Protein AF-A0A662PL59-F1 (afdb_monomer_lite)

Foldseek 3Di:
DCVCLVVCCVPVVDDPCCSVVPVVVVVVVVVVVCCVVVVVVVCVVCVVVVVLVPDDPVVNVVVVVVD

Sequence (67 aa):
IAWWLDLVQAIAGLPPLFVWGWFAPFVMVNNAIVTAIVGPALAYVLYPPVKRWGLHWSDRVTFIEKS

pLDDT: mean 75.12, std 10.94, range [49.09, 92.69]

Radius of gyration: 20.74 Å; chains: 1; bounding box: 44×24×49 Å

Secondary structure (DSSP, 8-state):
--TTHHHHHHHH---HHHIIIIIHHHHHHHHHHHHHHHHHHHHHHHHHHHHHHHS-HHHHHHHHHT-

Structure (mmCIF, N/CA/C/O backbone):
data_AF-A0A662PL59-F1
#
_entry.id   AF-A0A662PL59-F1
#
loop_
_atom_site.group_PDB
_atom_site.id
_atom_site.type_symbol
_atom_site.label_atom_id
_atom_site.label_alt_id
_atom_site.label_comp_id
_atom_site.label_asym_id
_atom_site.label_entity_id
_atom_site.label_seq_id
_atom_site.pdbx_PDB_ins_code
_atom_site.Cartn_x
_atom_site.Cartn_y
_atom_site.Cartn_z
_atom_site.occupancy
_atom_site.B_iso_or_equiv
_atom_site.auth_seq_id
_atom_site.auth_comp_id
_atom_site.auth_asym_id
_atom_site.auth_atom_id
_atom_site.pdbx_PDB_model_num
ATOM 1 N N . ILE A 1 1 ? -0.927 -6.991 -9.135 1.00 59.50 1 ILE A N 1
ATOM 2 C CA . ILE A 1 1 ? -1.313 -5.621 -9.561 1.00 59.50 1 ILE A CA 1
ATOM 3 C C . ILE A 1 1 ? -0.502 -5.108 -10.761 1.00 59.50 1 ILE A C 1
ATOM 5 O O . ILE A 1 1 ? -0.993 -4.237 -11.451 1.00 59.50 1 ILE A O 1
ATOM 9 N N . ALA A 1 2 ? 0.699 -5.638 -11.038 1.00 61.59 2 ALA A N 1
ATOM 10 C CA . ALA A 1 2 ? 1.638 -5.069 -12.014 1.00 61.59 2 ALA A CA 1
ATOM 11 C C . ALA A 1 2 ? 1.553 -5.630 -13.451 1.00 61.59 2 ALA A C 1
ATOM 13 O O . ALA A 1 2 ? 2.202 -5.103 -14.336 1.00 61.59 2 ALA A O 1
ATOM 14 N N . TRP A 1 3 ? 0.745 -6.663 -13.706 1.00 70.25 3 TRP A N 1
ATOM 15 C CA . TRP A 1 3 ? 0.650 -7.351 -15.007 1.00 70.25 3 TRP A CA 1
ATOM 16 C C . TRP A 1 3 ? 0.193 -6.458 -16.176 1.00 70.25 3 TRP A C 1
ATOM 18 O O . TRP A 1 3 ? 0.454 -6.763 -17.331 1.00 70.25 3 TRP A O 1
ATOM 28 N N . TRP A 1 4 ? -0.480 -5.338 -15.899 1.00 70.69 4 TRP A N 1
ATOM 29 C CA . TRP A 1 4 ? -0.851 -4.367 -16.931 1.00 70.69 4 TRP A CA 1
ATOM 30 C C . TRP A 1 4 ? 0.331 -3.492 -17.379 1.00 70.69 4 TRP A C 1
ATOM 32 O O . TRP A 1 4 ? 0.250 -2.870 -18.434 1.00 70.69 4 TRP A O 1
ATOM 42 N N . LEU A 1 5 ? 1.433 -3.434 -16.619 1.00 68.00 5 LEU A N 1
ATOM 43 C CA . LEU A 1 5 ? 2.625 -2.663 -16.991 1.00 68.00 5 LEU A CA 1
ATOM 44 C C . LEU A 1 5 ? 3.306 -3.233 -18.240 1.00 68.00 5 LEU A C 1
ATOM 46 O O . LEU A 1 5 ? 3.857 -2.472 -19.032 1.00 68.00 5 LEU A O 1
ATOM 50 N N . ASP A 1 6 ? 3.171 -4.538 -18.477 1.00 68.19 6 ASP A N 1
ATOM 51 C CA . ASP A 1 6 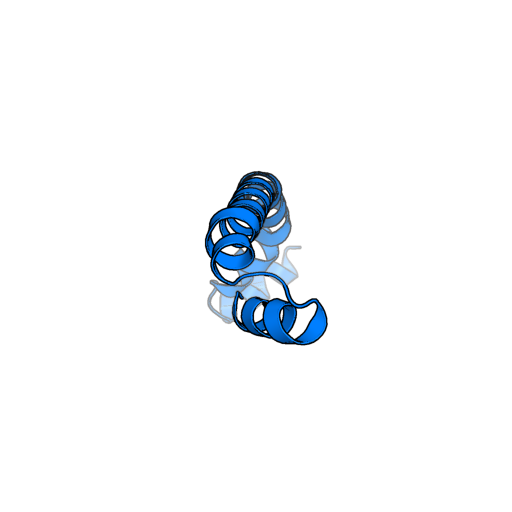? 3.634 -5.188 -19.707 1.00 68.19 6 ASP A CA 1
ATOM 52 C C . ASP A 1 6 ? 2.832 -4.730 -20.940 1.00 68.19 6 ASP A C 1
ATOM 54 O O . ASP A 1 6 ? 3.359 -4.659 -22.050 1.00 68.19 6 ASP A O 1
ATOM 58 N N . LEU A 1 7 ? 1.570 -4.321 -20.757 1.00 71.62 7 LEU A N 1
ATOM 59 C CA . LEU A 1 7 ? 0.750 -3.749 -21.831 1.00 71.62 7 LEU A CA 1
ATOM 60 C C . LEU A 1 7 ? 1.155 -2.306 -22.164 1.00 71.62 7 LEU A C 1
ATOM 62 O O . LEU A 1 7 ? 0.982 -1.873 -23.300 1.00 71.62 7 LEU A O 1
ATOM 66 N N . VAL A 1 8 ? 1.738 -1.562 -21.218 1.00 66.06 8 VAL A N 1
ATOM 67 C CA . VAL A 1 8 ? 2.223 -0.186 -21.456 1.00 66.06 8 VAL A CA 1
ATOM 68 C C . VAL A 1 8 ? 3.390 -0.183 -22.441 1.00 66.06 8 VAL A C 1
ATOM 70 O O . VAL A 1 8 ? 3.479 0.708 -23.287 1.00 66.06 8 VAL A O 1
ATOM 73 N N . GLN A 1 9 ? 4.241 -1.211 -22.391 1.00 63.44 9 GLN A N 1
ATOM 74 C CA . GLN A 1 9 ? 5.282 -1.424 -23.393 1.00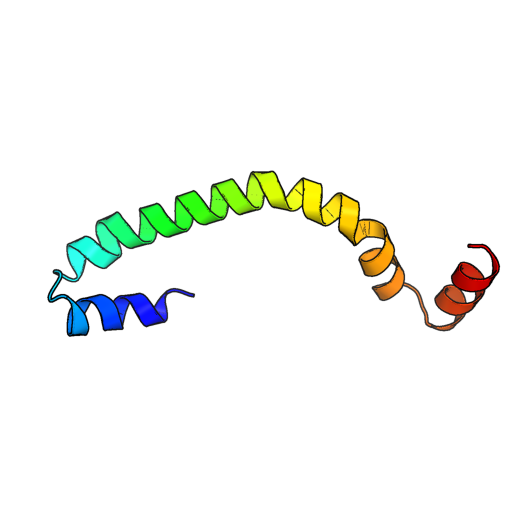 63.44 9 GLN A CA 1
ATOM 75 C C . GLN A 1 9 ? 4.675 -1.619 -24.793 1.00 63.44 9 GLN A C 1
ATOM 77 O O . GLN A 1 9 ? 5.167 -1.038 -25.757 1.00 63.44 9 GLN A O 1
ATOM 82 N N . ALA A 1 10 ? 3.590 -2.392 -24.904 1.00 65.19 10 ALA A N 1
ATOM 83 C CA . ALA A 1 10 ? 2.934 -2.678 -26.180 1.00 65.19 10 ALA A CA 1
ATOM 84 C C . ALA A 1 10 ? 2.140 -1.483 -26.744 1.00 65.19 10 ALA A C 1
ATOM 86 O O . ALA A 1 10 ? 2.098 -1.297 -27.957 1.00 65.19 10 ALA A O 1
ATOM 87 N N . ILE A 1 11 ? 1.518 -0.672 -25.883 1.00 67.94 11 ILE A N 1
ATOM 88 C CA . ILE A 1 11 ? 0.617 0.420 -26.295 1.00 67.94 11 ILE A CA 1
ATOM 89 C C . ILE A 1 11 ? 1.375 1.732 -26.524 1.00 67.94 11 ILE A C 1
ATOM 91 O O . ILE A 1 11 ? 1.053 2.476 -27.447 1.00 67.94 11 ILE A O 1
ATOM 95 N N . ALA A 1 12 ? 2.370 2.031 -25.688 1.00 69.31 12 ALA A N 1
ATOM 96 C CA . ALA A 1 12 ? 3.069 3.314 -25.700 1.00 69.31 12 ALA A CA 1
ATOM 97 C C . ALA A 1 12 ? 4.554 3.197 -26.099 1.00 69.31 12 ALA A C 1
ATOM 99 O O . ALA A 1 12 ? 5.256 4.205 -26.142 1.00 69.31 12 ALA A O 1
ATOM 100 N N . GLY A 1 13 ? 5.041 1.985 -26.403 1.00 68.12 13 GLY A N 1
ATOM 101 C CA . GLY A 1 13 ? 6.393 1.752 -26.922 1.00 68.12 13 GLY A CA 1
ATOM 102 C C . GLY A 1 13 ? 7.520 2.075 -25.936 1.00 68.12 13 GLY A C 1
ATOM 103 O O . GLY A 1 13 ? 8.665 2.245 -26.353 1.00 68.12 13 GLY A O 1
ATOM 104 N N . LEU A 1 14 ? 7.219 2.200 -24.638 1.00 73.81 14 LEU A N 1
ATOM 105 C CA . LEU A 1 14 ? 8.227 2.580 -23.651 1.00 73.81 14 LEU A CA 1
ATOM 106 C C . LEU A 1 14 ? 9.217 1.435 -23.384 1.00 73.81 14 LEU A C 1
ATOM 108 O O . LEU A 1 14 ? 8.798 0.282 -23.251 1.00 73.81 14 LEU A O 1
ATOM 112 N N . PRO A 1 15 ? 10.521 1.740 -23.230 1.00 80.56 15 PRO A N 1
ATOM 113 C CA . PRO A 1 15 ? 11.527 0.742 -22.893 1.00 80.56 15 PRO A CA 1
ATOM 114 C C . PRO A 1 15 ? 11.186 -0.009 -21.593 1.00 80.56 15 PRO A C 1
ATOM 116 O O . PRO A 1 15 ? 10.854 0.639 -20.593 1.00 80.56 15 PRO A O 1
ATOM 119 N N . PRO A 1 16 ? 11.364 -1.344 -21.539 1.00 74.75 16 PRO A N 1
ATOM 120 C CA . PRO A 1 16 ? 11.058 -2.150 -20.352 1.00 74.75 16 PRO A CA 1
ATOM 121 C C . PRO A 1 16 ? 11.776 -1.660 -19.092 1.00 74.75 16 PRO A C 1
ATOM 123 O O . PRO A 1 16 ? 11.202 -1.633 -18.007 1.00 74.75 16 PRO A O 1
ATOM 126 N N . LEU A 1 17 ? 13.028 -1.216 -19.246 1.00 78.81 17 LEU A N 1
ATOM 127 C CA . LEU A 1 17 ? 13.848 -0.707 -18.147 1.00 78.81 17 LEU A CA 1
ATOM 128 C C . LEU A 1 17 ? 13.295 0.589 -17.546 1.00 78.81 17 LEU A C 1
ATOM 130 O O . LEU A 1 17 ? 13.448 0.815 -16.352 1.00 78.81 17 LEU A O 1
ATOM 134 N N . PHE A 1 18 ? 12.626 1.426 -18.339 1.00 80.25 18 PHE A N 1
ATOM 135 C CA . PHE A 1 18 ? 11.994 2.640 -17.828 1.00 80.25 18 PHE A CA 1
ATOM 136 C C . PHE A 1 18 ? 10.715 2.308 -17.047 1.00 80.25 18 PHE A C 1
ATOM 138 O O . PHE A 1 18 ? 10.498 2.814 -15.943 1.00 80.25 18 PHE A O 1
ATOM 145 N N . VAL A 1 19 ? 9.892 1.405 -17.588 1.00 79.88 19 VAL A N 1
ATOM 146 C CA . VAL A 1 19 ? 8.632 0.983 -16.961 1.00 79.88 19 VAL A CA 1
ATOM 147 C C . VAL A 1 19 ? 8.897 0.268 -15.634 1.00 79.88 19 VAL A C 1
ATOM 149 O O . VAL A 1 19 ? 8.341 0.644 -14.604 1.00 79.88 19 VAL A O 1
ATOM 152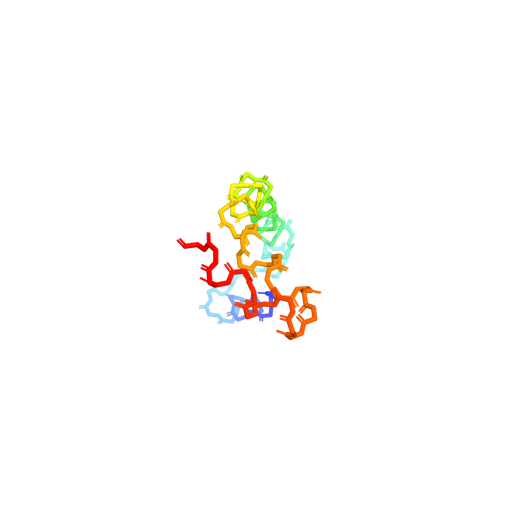 N N . TRP A 1 20 ? 9.790 -0.719 -15.631 1.00 79.75 20 TRP A N 1
ATOM 153 C CA . TRP A 1 20 ? 10.074 -1.524 -14.443 1.00 79.75 20 TRP A CA 1
ATOM 154 C C . TRP A 1 20 ? 11.101 -0.890 -13.499 1.00 79.75 20 TRP A C 1
ATOM 156 O O . TRP A 1 20 ? 11.033 -1.120 -12.295 1.00 79.75 20 TRP A O 1
ATOM 166 N N . GLY A 1 21 ? 12.031 -0.079 -14.010 1.00 80.12 21 GLY A N 1
ATOM 167 C CA . GLY A 1 21 ? 13.091 0.537 -13.207 1.00 80.12 21 GLY A CA 1
ATOM 168 C C . GLY A 1 21 ? 12.701 1.856 -12.541 1.00 80.12 21 GLY A C 1
ATOM 169 O O . GLY A 1 21 ? 13.241 2.179 -11.487 1.00 80.12 21 GLY A O 1
ATOM 170 N N . TRP A 1 22 ? 11.760 2.610 -13.115 1.00 80.25 22 TRP A N 1
ATOM 171 C CA . TRP A 1 22 ? 11.344 3.910 -12.575 1.00 80.25 22 TRP A CA 1
ATOM 172 C C . TRP A 1 22 ? 9.855 3.957 -12.241 1.00 80.25 22 TRP A C 1
ATOM 174 O O . TRP A 1 22 ? 9.469 4.252 -11.108 1.00 80.25 22 TRP A O 1
ATOM 184 N N . PHE A 1 23 ? 9.004 3.629 -13.212 1.00 82.81 23 PHE A N 1
ATOM 185 C CA . PHE A 1 23 ? 7.565 3.819 -13.065 1.00 82.81 23 PHE A CA 1
ATOM 186 C C . PHE A 1 23 ? 6.934 2.832 -12.069 1.00 82.81 23 PHE A C 1
ATOM 188 O O . PHE A 1 23 ? 6.160 3.245 -11.205 1.00 82.81 23 PHE A O 1
ATOM 195 N N . ALA A 1 24 ? 7.307 1.551 -12.111 1.00 82.88 24 ALA A N 1
ATOM 196 C CA . ALA A 1 24 ? 6.803 0.555 -11.167 1.00 82.88 24 ALA A CA 1
ATOM 197 C C . ALA A 1 24 ? 7.187 0.866 -9.700 1.00 82.88 24 ALA A C 1
ATOM 199 O O . ALA A 1 24 ? 6.286 0.868 -8.856 1.00 82.88 24 ALA A O 1
ATOM 200 N N . PRO A 1 25 ? 8.450 1.211 -9.364 1.00 85.12 25 PRO A N 1
ATOM 201 C CA . PRO A 1 25 ? 8.808 1.676 -8.024 1.00 85.12 25 PRO A CA 1
ATOM 202 C C . PRO A 1 25 ? 8.043 2.929 -7.596 1.00 85.12 25 PRO A C 1
ATOM 204 O O . PRO A 1 25 ? 7.556 2.982 -6.470 1.00 85.12 25 PRO A O 1
ATOM 207 N N . PHE A 1 26 ? 7.876 3.909 -8.489 1.00 85.50 26 PHE A N 1
ATOM 208 C CA . PHE A 1 26 ? 7.118 5.128 -8.199 1.00 85.50 26 PHE A CA 1
ATOM 209 C C . PHE A 1 26 ? 5.662 4.821 -7.817 1.00 85.50 26 PHE A C 1
ATOM 211 O O . PHE A 1 26 ? 5.171 5.297 -6.791 1.00 85.50 26 PHE A O 1
ATOM 218 N N . VAL A 1 27 ? 4.988 3.970 -8.595 1.00 85.56 27 VAL A N 1
ATOM 219 C CA . VAL A 1 27 ? 3.605 3.551 -8.324 1.00 85.56 27 VAL A CA 1
ATOM 220 C C . VAL A 1 27 ? 3.517 2.750 -7.022 1.00 85.56 27 VAL A C 1
ATOM 222 O O . VAL A 1 27 ? 2.596 2.971 -6.233 1.00 85.56 27 VAL A O 1
ATOM 225 N N . MET A 1 28 ? 4.472 1.851 -6.770 1.00 88.25 28 MET A N 1
ATOM 226 C CA . MET A 1 28 ? 4.531 1.047 -5.543 1.00 88.25 28 MET A CA 1
ATOM 227 C C . MET A 1 28 ? 4.723 1.921 -4.302 1.00 88.25 28 MET A C 1
ATOM 229 O O . MET A 1 28 ? 3.982 1.769 -3.334 1.00 88.25 28 MET A O 1
ATOM 233 N N . VAL A 1 29 ? 5.666 2.865 -4.334 1.00 90.88 29 VAL A N 1
ATOM 234 C CA . VAL A 1 29 ? 5.922 3.799 -3.227 1.00 90.88 29 VAL A CA 1
ATOM 235 C C . VAL A 1 29 ? 4.713 4.696 -2.988 1.00 90.88 29 VAL A C 1
ATOM 237 O O . VAL A 1 29 ? 4.293 4.855 -1.845 1.00 90.88 29 VAL A O 1
ATOM 240 N N . ASN A 1 30 ? 4.103 5.231 -4.047 1.00 89.75 30 ASN A N 1
ATOM 241 C CA . ASN A 1 30 ? 2.897 6.042 -3.913 1.00 89.75 30 ASN A CA 1
ATOM 242 C C . ASN A 1 30 ? 1.754 5.248 -3.258 1.00 89.75 30 ASN A C 1
ATOM 244 O O . ASN A 1 30 ? 1.182 5.706 -2.271 1.00 89.75 30 ASN A O 1
ATOM 248 N N . ASN A 1 31 ? 1.478 4.032 -3.734 1.00 88.00 31 ASN A N 1
ATOM 249 C CA . ASN A 1 31 ? 0.441 3.183 -3.147 1.00 88.00 31 ASN A CA 1
ATOM 250 C C . ASN A 1 31 ? 0.773 2.765 -1.713 1.00 88.00 31 ASN A C 1
ATOM 252 O O . ASN A 1 31 ? -0.131 2.704 -0.882 1.00 88.00 31 ASN A O 1
ATOM 256 N N . ALA A 1 32 ? 2.045 2.513 -1.396 1.00 89.38 32 ALA A N 1
ATOM 257 C CA . ALA A 1 32 ? 2.475 2.209 -0.036 1.00 89.38 32 ALA A CA 1
ATOM 258 C C . ALA A 1 32 ? 2.230 3.398 0.904 1.00 89.38 32 ALA A C 1
ATOM 260 O O . ALA A 1 32 ? 1.668 3.207 1.979 1.00 89.38 32 ALA A O 1
ATOM 261 N N . ILE A 1 33 ? 2.568 4.622 0.486 1.00 92.69 33 ILE A N 1
ATOM 262 C CA . ILE A 1 33 ? 2.320 5.844 1.267 1.00 92.69 33 ILE A CA 1
ATOM 263 C C . ILE A 1 33 ? 0.818 6.065 1.457 1.00 92.69 33 ILE A C 1
ATOM 265 O O . ILE A 1 33 ? 0.361 6.271 2.581 1.00 92.69 33 ILE A O 1
ATOM 269 N N . VAL A 1 34 ? 0.033 5.974 0.381 1.00 91.38 34 VAL A N 1
ATOM 270 C CA . VAL A 1 34 ? -1.428 6.119 0.450 1.00 91.38 34 VAL A CA 1
ATOM 271 C C . VAL A 1 34 ? -2.024 5.064 1.378 1.00 91.38 34 VAL A C 1
ATOM 273 O O . VAL A 1 34 ? -2.826 5.400 2.241 1.00 91.38 34 VAL A O 1
ATOM 276 N N . THR A 1 35 ? -1.589 3.810 1.278 1.00 88.81 35 THR A N 1
ATOM 277 C CA . THR A 1 35 ? -2.049 2.731 2.165 1.00 88.81 35 THR A CA 1
ATOM 278 C C . THR A 1 35 ? -1.619 2.966 3.611 1.00 88.81 35 THR A C 1
ATOM 280 O O . THR A 1 35 ? -2.397 2.702 4.518 1.00 88.81 35 THR A O 1
ATOM 283 N N . ALA A 1 36 ? -0.422 3.498 3.857 1.00 90.62 36 ALA A N 1
ATOM 284 C CA . ALA A 1 36 ? 0.047 3.797 5.208 1.00 90.62 36 ALA A CA 1
ATOM 285 C C . ALA A 1 36 ? -0.740 4.942 5.868 1.00 90.62 36 ALA A C 1
ATOM 287 O O . ALA A 1 36 ? -0.948 4.915 7.077 1.00 90.62 36 ALA A O 1
ATOM 288 N N . ILE A 1 37 ? -1.199 5.927 5.090 1.00 92.19 37 ILE A N 1
ATOM 289 C CA . ILE A 1 37 ? -1.981 7.068 5.591 1.00 92.19 37 ILE A CA 1
ATOM 290 C C . ILE A 1 37 ? -3.466 6.710 5.706 1.00 92.19 37 ILE A C 1
ATOM 292 O O . ILE A 1 37 ? -4.097 6.935 6.737 1.00 92.19 37 ILE A O 1
ATOM 296 N N . VAL A 1 38 ? -4.035 6.151 4.639 1.00 89.75 38 VAL A N 1
ATOM 297 C CA . VAL A 1 38 ? -5.464 5.831 4.553 1.00 89.75 38 VAL A CA 1
ATOM 298 C C . VAL A 1 38 ? -5.780 4.562 5.336 1.00 89.75 38 VAL A C 1
ATOM 300 O O . 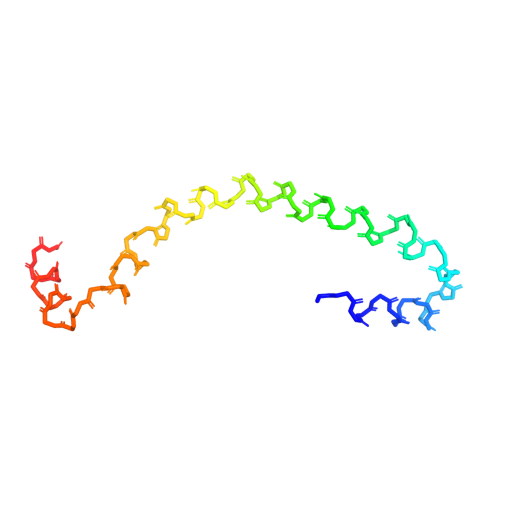VAL A 1 38 ? -6.848 4.478 5.927 1.00 89.75 38 VAL A O 1
ATOM 303 N N . GLY A 1 39 ? -4.861 3.599 5.402 1.00 86.94 39 GLY A N 1
ATOM 304 C CA . GLY A 1 39 ? -5.044 2.315 6.081 1.00 86.94 39 GLY A CA 1
ATOM 305 C C . GLY A 1 39 ? -5.498 2.445 7.535 1.00 86.94 39 GLY A C 1
ATOM 306 O O . GLY A 1 39 ? -6.521 1.857 7.868 1.00 86.94 39 GLY A O 1
ATOM 307 N N . PRO A 1 40 ? -4.831 3.238 8.393 1.00 86.06 40 PRO A N 1
ATOM 308 C CA . PRO A 1 40 ? -5.279 3.481 9.764 1.00 86.06 40 PRO A CA 1
ATOM 309 C C . PRO A 1 40 ? -6.674 4.115 9.846 1.00 86.06 40 PRO A C 1
ATOM 311 O O . PRO A 1 40 ? -7.496 3.683 10.653 1.00 86.06 40 PRO A O 1
ATOM 314 N N . ALA A 1 41 ? -6.971 5.100 8.992 1.00 87.00 41 ALA A N 1
ATOM 315 C CA . ALA A 1 41 ? -8.280 5.753 8.957 1.00 87.00 41 ALA A CA 1
ATOM 316 C C . ALA A 1 41 ? -9.384 4.778 8.515 1.00 87.00 41 ALA A C 1
ATOM 318 O O . ALA A 1 41 ? -10.436 4.685 9.148 1.00 87.00 41 ALA A O 1
ATOM 319 N N . LEU A 1 42 ? -9.118 3.995 7.468 1.00 83.94 42 LEU A N 1
ATOM 320 C CA . LEU A 1 42 ? -10.023 2.965 6.975 1.00 83.94 42 LEU A CA 1
ATOM 321 C C . LEU A 1 42 ? -10.205 1.858 8.015 1.00 83.94 42 LEU A C 1
ATOM 323 O O . LEU A 1 42 ? -11.323 1.412 8.233 1.00 83.94 42 LEU A O 1
ATOM 327 N N . ALA A 1 43 ? -9.132 1.445 8.691 1.00 82.38 43 ALA A N 1
ATOM 328 C CA . ALA A 1 43 ? -9.176 0.441 9.745 1.00 82.38 43 ALA A CA 1
ATOM 329 C C . ALA A 1 43 ? -10.020 0.915 10.928 1.00 82.38 43 ALA A C 1
ATOM 331 O O . ALA A 1 43 ? -10.784 0.120 11.458 1.00 82.38 43 ALA A O 1
ATOM 332 N N . TYR A 1 44 ? -9.943 2.194 11.306 1.00 82.31 44 TYR A N 1
ATOM 333 C CA . TYR A 1 44 ? -10.793 2.769 12.350 1.00 82.31 44 TYR A CA 1
ATOM 334 C C . TYR A 1 44 ? -12.275 2.766 11.949 1.00 82.31 44 TYR A C 1
ATOM 336 O O . TYR A 1 44 ? -13.121 2.288 12.704 1.00 82.31 44 TYR A O 1
ATOM 344 N N . VAL A 1 45 ? -12.590 3.227 10.735 1.00 85.19 45 VAL A N 1
ATOM 345 C CA . VAL A 1 45 ? -13.971 3.270 10.219 1.00 85.19 45 VAL A CA 1
ATOM 346 C C . VAL A 1 45 ? -14.549 1.868 10.020 1.00 85.19 45 VAL A C 1
ATOM 348 O O . VAL A 1 45 ? -15.718 1.624 10.311 1.00 85.19 45 VAL A O 1
ATOM 351 N N . LEU A 1 46 ? -13.735 0.929 9.540 1.00 82.69 46 LEU A N 1
ATOM 352 C CA . LEU A 1 46 ? -14.132 -0.453 9.284 1.00 82.69 46 LEU A CA 1
ATOM 353 C C . LEU A 1 46 ? -13.970 -1.353 10.514 1.00 82.69 46 LEU A C 1
ATOM 355 O O . LEU A 1 46 ? -14.359 -2.520 10.460 1.00 82.69 46 LEU A O 1
ATOM 359 N N . TYR A 1 47 ? -13.463 -0.843 11.638 1.00 76.06 47 TYR A N 1
ATOM 360 C CA . TYR A 1 47 ? -13.305 -1.635 12.855 1.00 76.06 47 TYR A CA 1
ATOM 361 C C . TYR A 1 47 ? -14.634 -2.256 13.323 1.00 76.06 47 TYR A C 1
ATOM 363 O O . TYR A 1 47 ? -14.647 -3.458 13.597 1.00 76.06 47 TYR A O 1
ATOM 371 N N . PRO A 1 48 ? -15.776 -1.531 13.354 1.00 73.94 48 PRO A N 1
ATOM 372 C CA . PRO A 1 48 ? -17.062 -2.121 13.723 1.00 73.94 48 PRO A CA 1
ATOM 373 C C . PRO A 1 48 ? -17.509 -3.291 12.822 1.00 73.94 48 PRO A C 1
ATOM 375 O O . PRO A 1 48 ? -17.812 -4.356 13.368 1.00 73.94 48 PRO A O 1
ATOM 378 N N . PRO A 1 49 ? -17.546 -3.178 11.476 1.00 72.75 49 PRO A N 1
ATOM 379 C CA . PRO A 1 49 ? -17.925 -4.305 10.623 1.00 72.75 49 PRO A CA 1
ATOM 380 C C . PRO A 1 49 ? -16.895 -5.442 10.630 1.00 72.75 49 PRO A C 1
ATOM 382 O O . PRO A 1 49 ? -17.294 -6.603 10.699 1.00 72.75 49 PRO A O 1
ATOM 385 N N . VAL A 1 50 ? -15.591 -5.148 10.641 1.00 72.81 50 VAL A N 1
ATOM 386 C CA . V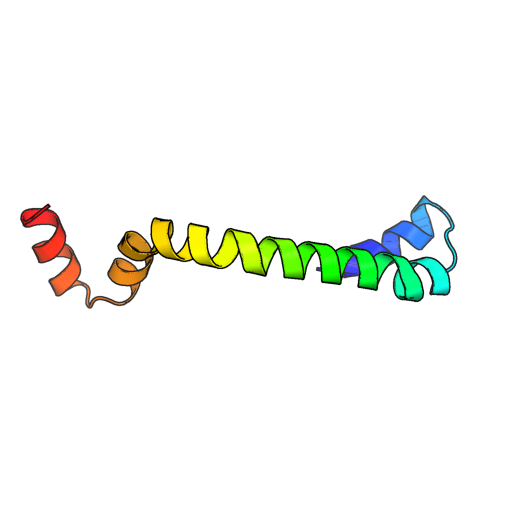AL A 1 50 ? -14.542 -6.185 10.673 1.00 72.81 50 VAL A CA 1
ATOM 387 C C . VAL A 1 50 ? -14.595 -6.977 11.980 1.00 72.81 50 VAL A C 1
ATOM 389 O O . VAL A 1 50 ? -14.504 -8.204 11.969 1.00 72.81 50 VAL A O 1
ATOM 392 N N . LYS A 1 51 ? -14.839 -6.311 13.113 1.00 68.06 51 LYS A N 1
ATOM 393 C CA . LYS A 1 51 ? -15.022 -6.982 14.407 1.00 68.06 51 LYS A CA 1
ATOM 394 C C . LYS A 1 51 ? -16.240 -7.906 14.403 1.00 68.06 51 LYS A C 1
ATOM 396 O O . LYS A 1 51 ? -16.164 -9.014 14.931 1.00 68.06 51 LYS A O 1
ATOM 401 N N . ARG A 1 52 ? -17.331 -7.505 13.740 1.00 66.19 52 ARG A N 1
ATOM 402 C CA . ARG A 1 52 ? -18.523 -8.351 13.543 1.00 66.19 52 ARG A CA 1
ATOM 403 C C . ARG A 1 52 ? -18.230 -9.600 12.709 1.00 66.19 52 ARG A C 1
ATOM 405 O O . ARG A 1 52 ? -18.903 -10.602 12.912 1.00 66.19 52 ARG A O 1
ATOM 412 N N . TRP A 1 53 ? -17.234 -9.592 11.821 1.00 73.06 53 TRP A N 1
ATOM 413 C CA . TRP A 1 53 ? -16.859 -10.768 11.021 1.00 73.06 53 TRP A CA 1
ATOM 414 C C . TRP A 1 53 ? -16.076 -11.830 11.797 1.00 73.06 53 TRP A C 1
ATOM 416 O O . TRP A 1 53 ? -16.114 -12.995 11.403 1.00 73.06 53 TRP A O 1
ATOM 426 N N . GLY A 1 54 ? -15.420 -11.456 12.899 1.00 70.00 54 GLY A N 1
ATOM 427 C CA . GLY A 1 54 ? -14.712 -12.387 13.785 1.00 70.00 54 GLY A CA 1
ATOM 428 C C . GLY A 1 54 ? -15.577 -13.003 14.892 1.00 70.00 54 GLY A C 1
ATOM 429 O O . GLY A 1 54 ? -15.172 -13.987 15.499 1.00 70.00 54 GLY A O 1
ATOM 430 N N . LEU A 1 55 ? -16.765 -12.450 15.160 1.00 68.38 55 LEU A N 1
ATOM 431 C CA . LEU A 1 55 ? -17.684 -12.966 16.181 1.00 68.38 55 LEU A CA 1
ATOM 432 C C . LEU A 1 55 ? -18.389 -14.241 15.700 1.00 68.38 55 LEU A C 1
ATOM 434 O O . LEU A 1 55 ? -18.817 -14.322 14.539 1.00 68.38 55 LEU A O 1
ATOM 438 N N . HIS A 1 56 ? -18.544 -15.210 16.608 1.00 65.88 56 HIS A N 1
ATOM 439 C CA . HIS A 1 56 ? -19.387 -16.384 16.390 1.00 65.88 56 HIS A CA 1
ATOM 440 C C . HIS A 1 56 ? -20.824 -15.924 16.098 1.00 65.88 56 HIS A C 1
ATOM 442 O O . HIS A 1 56 ? -21.264 -14.900 16.619 1.00 65.88 56 HIS A O 1
ATOM 448 N N . TRP A 1 57 ? -21.555 -16.639 15.235 1.00 62.47 57 TRP A N 1
ATOM 449 C CA . TRP A 1 57 ? -22.858 -16.189 14.719 1.00 62.47 57 TRP A CA 1
ATOM 450 C C . TRP A 1 57 ? -23.838 -15.776 15.831 1.00 62.47 57 TRP A C 1
ATOM 452 O O . TRP A 1 57 ? -24.467 -14.726 15.725 1.00 62.47 57 TRP A O 1
ATOM 462 N N . SER A 1 58 ? -23.876 -16.531 16.932 1.00 62.28 58 SER A N 1
ATOM 463 C CA . SER A 1 58 ? -24.702 -16.239 18.111 1.00 62.28 58 SER A CA 1
ATOM 464 C C . SER A 1 58 ? -24.413 -14.869 18.735 1.00 62.28 58 SER A C 1
ATOM 466 O O . SER A 1 58 ? -25.345 -14.157 19.088 1.00 62.28 58 SER A O 1
ATOM 468 N N . ASP A 1 59 ? -23.147 -14.452 18.800 1.00 65.50 59 ASP A N 1
ATOM 469 C CA . ASP A 1 59 ? -22.763 -13.174 19.414 1.00 65.50 59 ASP A CA 1
ATOM 470 C C . ASP A 1 59 ? -23.063 -11.971 18.506 1.00 65.50 59 ASP A C 1
ATOM 472 O O . ASP A 1 59 ? -23.140 -10.830 18.969 1.00 65.50 59 ASP A O 1
ATOM 476 N N . ARG A 1 60 ? -23.253 -12.202 17.197 1.00 63.16 60 ARG A N 1
ATOM 477 C CA . ARG A 1 60 ? -23.651 -11.147 16.252 1.00 63.16 60 ARG A CA 1
ATOM 478 C C . ARG A 1 60 ? -25.103 -10.726 16.460 1.00 63.16 60 ARG A C 1
ATOM 480 O O . ARG A 1 60 ? -25.398 -9.544 16.312 1.00 63.16 60 ARG A O 1
ATOM 487 N N . VAL A 1 61 ? -25.983 -11.670 16.801 1.00 64.62 61 VAL A N 1
ATOM 488 C CA . VAL A 1 61 ? -27.420 -11.417 17.009 1.00 64.62 61 VAL A CA 1
ATOM 489 C C . VAL A 1 61 ? -27.631 -10.545 18.250 1.00 64.62 61 VAL A C 1
ATOM 491 O O . VAL A 1 61 ? -28.288 -9.510 18.171 1.00 64.62 61 VAL A O 1
ATOM 494 N N . THR A 1 62 ? -26.965 -10.874 19.358 1.00 60.06 62 THR A N 1
ATOM 495 C CA . THR A 1 62 ? -27.050 -10.126 20.625 1.00 60.06 62 THR A CA 1
ATOM 496 C C . THR A 1 62 ? -26.468 -8.711 20.537 1.00 60.06 62 THR A C 1
ATOM 498 O O . THR A 1 62 ? -26.885 -7.818 21.273 1.00 60.06 62 THR A O 1
ATOM 501 N N . PHE A 1 63 ? -25.493 -8.479 19.649 1.00 60.19 63 PHE A N 1
ATOM 502 C CA . PHE A 1 63 ? -24.930 -7.142 19.422 1.00 60.19 63 PHE A CA 1
ATOM 503 C C . PHE A 1 63 ? -25.886 -6.228 18.640 1.00 60.19 63 PHE A C 1
ATOM 505 O O . PHE A 1 63 ? -25.856 -5.016 18.834 1.00 60.19 63 PHE A O 1
ATOM 512 N N . ILE A 1 64 ? -26.728 -6.789 17.765 1.00 60.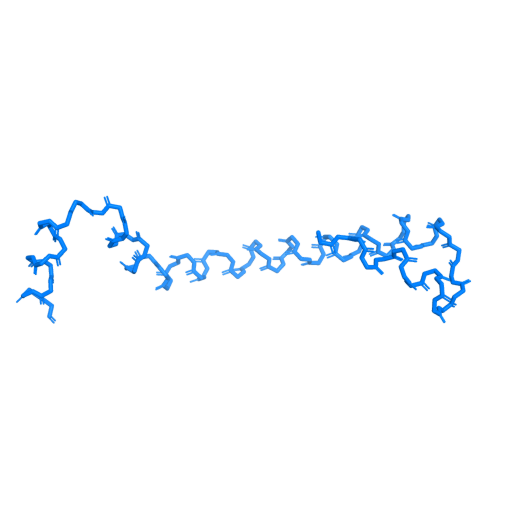22 64 ILE A N 1
ATOM 513 C CA . ILE A 1 64 ? -27.728 -6.028 17.000 1.00 60.22 64 ILE A CA 1
ATOM 514 C C . ILE A 1 64 ? -28.873 -5.570 17.910 1.00 60.22 64 ILE A C 1
ATOM 516 O O . ILE A 1 64 ? -29.326 -4.446 17.763 1.00 60.22 64 ILE A O 1
ATOM 520 N N . GLU A 1 65 ? -29.293 -6.382 18.885 1.00 57.50 65 GLU A N 1
ATOM 521 C CA . GLU A 1 65 ? -30.353 -6.001 19.839 1.00 57.50 65 GLU A CA 1
ATOM 522 C C . GLU A 1 65 ? -29.957 -4.880 20.813 1.00 57.50 65 GLU A C 1
ATOM 524 O O . GLU A 1 65 ? -30.826 -4.224 21.382 1.00 57.50 65 GLU A O 1
ATOM 529 N N . LYS A 1 66 ? -28.655 -4.672 21.044 1.00 52.94 66 LYS A N 1
ATOM 530 C CA . LYS A 1 66 ? -28.135 -3.644 21.963 1.00 52.94 66 LYS A CA 1
ATOM 531 C C . LYS A 1 66 ? -27.685 -2.348 21.275 1.00 52.94 66 LYS A C 1
ATOM 533 O O . LYS A 1 66 ? -27.249 -1.436 21.978 1.00 52.94 66 LYS A O 1
ATOM 538 N N . SER A 1 67 ? -27.736 -2.289 19.944 1.00 49.09 67 SER A N 1
ATOM 539 C CA . SER A 1 67 ? -27.369 -1.125 19.121 1.00 49.09 67 SER A CA 1
ATOM 540 C C . SER A 1 67 ? -28.599 -0.343 18.690 1.00 49.09 67 SER A C 1
ATOM 542 O O . SER A 1 67 ? -28.380 0.841 18.355 1.00 49.09 67 SER A O 1
#